Protein AF-F2TYH3-F1 (afdb_monomer_lite)

Organism: Salpingoeca rosetta (strain ATCC 50818 / BSB-021) (NCBI:txid946362)

Foldseek 3Di:
DDDDDDDDDFDFDADDPVLQVVLVVCLVVLVFDVNDHFFPDDPDNRGTTGHHVGVVVSVVVVVVVVVVVPPCPPVPPDDDDDDD

Secondary structure (DSSP, 8-state):
----------EEE---HHHHHHHHHHHHTT-SGGG---EEEE-GGG-EEE-GGGHHHHHHHHHHHHHHH---TTTTS-------

Radius of gyration: 20.0 Å; chains: 1; bounding box: 48×22×76 Å

Sequence (84 aa):
MAEEVHVERGIVLRCDMSIKTFVQALEARKIINNGNPFIIEDLGSFGLFVNRDCVEEIEGRVASMLDSNHFDDDATKKGKKKYG

pLDDT: mean 80.17, std 15.85, range [42.94, 94.38]

InterPro domains:
  IPR009400 TFIIH subunit TTDA/Tfb5 [PF06331] (5-73)
  IPR009400 TFIIH subunit TTDA/Tfb5 [SM01395] (5-73)
  IPR035935 TFB5-like superfamily [G3DSA:3.30.70.1220] (5-74)
  IPR035935 TFB5-like superfamily [SSF142897] (9-72)

Structure (mmCIF, N/CA/C/O backbone):
data_AF-F2TYH3-F1
#
_entry.id   AF-F2TYH3-F1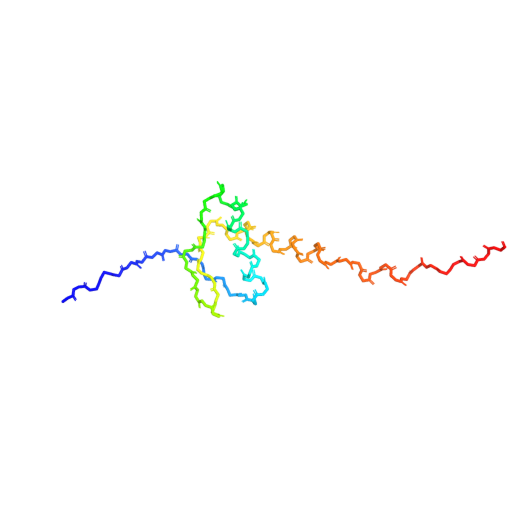
#
loop_
_atom_site.group_PDB
_atom_site.id
_atom_site.type_symbol
_atom_site.label_atom_id
_atom_site.label_alt_id
_atom_site.label_comp_id
_atom_site.label_asym_id
_atom_site.label_entity_id
_atom_site.label_seq_id
_atom_site.pdbx_PDB_ins_code
_atom_site.Cartn_x
_atom_site.Cartn_y
_atom_site.Cartn_z
_atom_site.occupancy
_atom_site.B_iso_or_equiv
_atom_site.auth_seq_id
_atom_site.auth_comp_id
_atom_site.auth_asym_id
_atom_site.auth_atom_id
_atom_site.pdbx_PDB_model_num
ATOM 1 N N . MET A 1 1 ? -14.401 0.185 33.212 1.00 50.38 1 MET A N 1
ATOM 2 C CA . MET A 1 1 ? -13.716 1.069 32.249 1.00 50.38 1 MET A CA 1
ATOM 3 C C . MET A 1 1 ? -14.057 0.504 30.887 1.00 50.38 1 MET A C 1
ATOM 5 O O . MET A 1 1 ? -13.780 -0.668 30.680 1.00 50.38 1 MET A O 1
ATOM 9 N N . ALA A 1 2 ? -14.817 1.229 30.069 1.00 61.31 2 ALA A N 1
ATOM 10 C CA . ALA A 1 2 ? -15.183 0.750 28.740 1.00 61.31 2 ALA A CA 1
ATOM 11 C C . ALA A 1 2 ? -14.042 1.127 27.792 1.00 61.31 2 ALA A C 1
ATOM 13 O O . ALA A 1 2 ? -13.747 2.310 27.650 1.00 61.31 2 ALA A O 1
ATOM 14 N N . GLU A 1 3 ? -13.363 0.132 27.229 1.00 68.06 3 GLU A N 1
ATOM 15 C CA . GLU A 1 3 ? -12.462 0.342 26.098 1.00 68.06 3 GLU A CA 1
ATOM 16 C C . GLU A 1 3 ? -13.330 0.610 24.866 1.00 68.06 3 GLU A C 1
ATOM 18 O O . GLU A 1 3 ? -14.180 -0.207 24.504 1.00 68.06 3 GLU A O 1
ATOM 23 N N . GLU A 1 4 ? -13.164 1.781 24.256 1.00 71.62 4 GLU A N 1
ATOM 24 C CA . GLU A 1 4 ? -13.804 2.101 22.985 1.00 71.62 4 GLU A CA 1
ATOM 25 C C . GLU A 1 4 ? -13.078 1.339 21.875 1.00 71.62 4 GLU A C 1
ATOM 27 O O . GLU A 1 4 ? -11.935 1.632 21.528 1.00 71.62 4 GLU A O 1
ATOM 32 N N . VAL A 1 5 ? -13.740 0.316 21.335 1.00 80.19 5 VAL A N 1
ATOM 33 C CA . VAL A 1 5 ? -13.229 -0.464 20.207 1.00 80.19 5 VAL A CA 1
ATOM 34 C C . VAL A 1 5 ? -13.688 0.205 18.916 1.00 80.19 5 VAL A C 1
ATOM 36 O O . VAL A 1 5 ? -14.857 0.116 18.537 1.00 80.19 5 VAL A O 1
ATOM 39 N N . HIS A 1 6 ? -12.761 0.866 18.229 1.00 76.62 6 HIS A N 1
ATOM 40 C CA . HIS A 1 6 ? -12.995 1.416 16.898 1.00 76.62 6 HIS A CA 1
ATOM 41 C C . HIS A 1 6 ? -12.796 0.314 15.856 1.00 76.62 6 HIS A C 1
ATOM 43 O O . HIS A 1 6 ? -11.690 -0.182 15.659 1.00 76.62 6 HIS A O 1
ATOM 49 N N . VAL A 1 7 ? -13.887 -0.098 15.209 1.00 81.50 7 VAL A N 1
ATOM 50 C CA . VAL A 1 7 ? -13.856 -1.109 14.147 1.00 81.50 7 VAL A CA 1
ATOM 51 C C . VAL A 1 7 ? -13.988 -0.413 12.803 1.00 81.50 7 VAL A C 1
ATOM 53 O O . VAL A 1 7 ? -15.053 0.111 12.477 1.00 81.50 7 VAL A O 1
ATOM 56 N N . GLU A 1 8 ? -12.928 -0.468 12.005 1.00 85.94 8 GLU A N 1
ATOM 57 C CA . GLU A 1 8 ? -12.933 0.002 10.623 1.00 85.94 8 GLU A CA 1
ATOM 58 C C . GLU A 1 8 ? -12.771 -1.174 9.650 1.00 85.94 8 GLU A C 1
ATOM 60 O O . GLU A 1 8 ? -12.127 -2.182 9.956 1.00 85.94 8 GLU A O 1
ATOM 65 N N . ARG A 1 9 ? -13.409 -1.088 8.477 1.00 87.81 9 ARG A N 1
ATOM 66 C CA . ARG A 1 9 ? -13.319 -2.115 7.431 1.00 87.81 9 ARG A CA 1
ATOM 67 C C . ARG A 1 9 ? -12.322 -1.669 6.374 1.00 87.81 9 ARG A C 1
ATOM 69 O O . ARG A 1 9 ? -12.517 -0.637 5.750 1.00 87.81 9 ARG A O 1
ATOM 76 N N . GLY A 1 10 ? -11.330 -2.508 6.107 1.00 91.56 10 GLY A N 1
ATOM 77 C CA . GLY A 1 10 ? -10.304 -2.241 5.107 1.00 91.56 10 GLY A CA 1
ATOM 78 C C . GLY A 1 10 ? -9.634 -3.521 4.629 1.00 91.56 10 GLY A C 1
ATOM 79 O O . GLY A 1 10 ? -10.105 -4.631 4.896 1.00 91.56 10 GLY A O 1
ATOM 80 N N . ILE A 1 11 ? -8.529 -3.359 3.913 1.00 93.31 11 ILE A N 1
ATOM 81 C CA . ILE A 1 11 ? -7.699 -4.447 3.401 1.00 93.31 11 ILE A CA 1
ATOM 82 C C . ILE A 1 11 ? -6.306 -4.336 4.014 1.00 93.31 11 ILE A C 1
ATOM 84 O O . ILE A 1 11 ? -5.736 -3.253 4.103 1.00 93.31 11 ILE A O 1
ATOM 88 N N . VAL A 1 12 ? -5.746 -5.473 4.429 1.00 93.31 12 VAL A N 1
ATOM 89 C CA . VAL A 1 12 ? -4.352 -5.554 4.875 1.00 93.31 12 VAL A CA 1
ATOM 90 C C . VAL A 1 12 ? -3.473 -5.910 3.680 1.00 93.31 12 VAL A C 1
ATOM 92 O O . VAL A 1 12 ? -3.530 -7.028 3.168 1.00 93.31 12 VAL A O 1
ATOM 95 N N . LEU A 1 13 ? -2.637 -4.966 3.258 1.00 92.31 13 LEU A N 1
ATOM 96 C CA . LEU A 1 13 ? -1.611 -5.151 2.239 1.00 92.31 13 LEU A CA 1
ATOM 97 C C . LEU A 1 13 ? -0.345 -5.721 2.873 1.00 92.31 13 LEU A C 1
ATOM 99 O O . LEU A 1 13 ? 0.381 -5.019 3.579 1.00 92.31 13 LEU A O 1
ATOM 103 N N . ARG A 1 14 ? -0.056 -6.991 2.580 1.00 93.00 14 ARG A N 1
ATOM 104 C CA . ARG A 1 14 ? 1.215 -7.634 2.929 1.00 93.00 14 ARG A CA 1
ATOM 105 C C . ARG A 1 14 ? 2.161 -7.564 1.743 1.00 93.00 14 ARG A C 1
ATOM 107 O O . ARG A 1 14 ? 1.885 -8.148 0.701 1.00 93.00 14 ARG A O 1
ATOM 114 N N . CYS A 1 15 ? 3.266 -6.857 1.917 1.00 89.44 15 CYS A N 1
ATOM 115 C CA . CYS A 1 15 ? 4.272 -6.664 0.885 1.00 89.44 15 CYS A CA 1
ATOM 116 C C . CYS A 1 15 ? 5.656 -6.479 1.512 1.00 89.44 15 CYS A C 1
ATOM 118 O O . CYS A 1 15 ? 5.791 -6.220 2.709 1.00 89.44 15 CYS A O 1
ATOM 120 N N . ASP A 1 16 ? 6.686 -6.638 0.695 1.00 90.06 16 ASP A N 1
ATOM 121 C CA . ASP A 1 16 ? 8.065 -6.317 1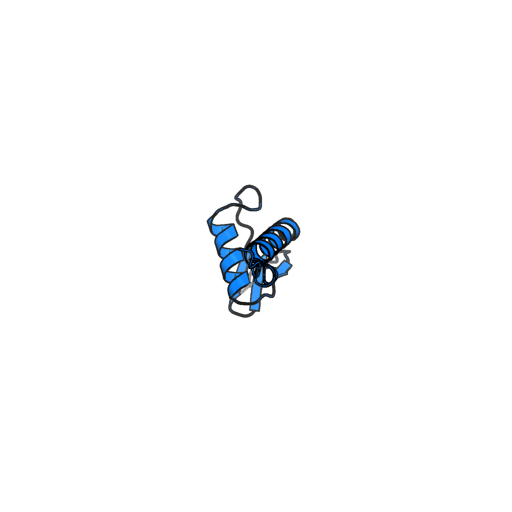.041 1.00 90.06 16 ASP A CA 1
ATOM 122 C C . ASP A 1 16 ? 8.274 -4.808 1.266 1.00 90.06 16 ASP A C 1
ATOM 124 O O . ASP A 1 16 ? 7.488 -3.953 0.847 1.00 90.06 16 ASP A O 1
ATOM 128 N N . MET A 1 17 ? 9.365 -4.470 1.961 1.00 89.62 17 MET A N 1
ATOM 129 C CA . MET A 1 17 ? 9.632 -3.106 2.437 1.00 89.62 17 MET A CA 1
ATOM 130 C C . MET A 1 17 ? 9.722 -2.081 1.296 1.00 89.62 17 MET A C 1
ATOM 132 O O . MET A 1 17 ? 9.347 -0.921 1.473 1.00 89.62 17 MET A O 1
ATOM 136 N N . SER A 1 18 ? 10.182 -2.504 0.117 1.00 89.75 18 SER A N 1
ATOM 137 C CA . SER A 1 18 ? 10.282 -1.658 -1.075 1.00 89.75 18 SER A CA 1
ATOM 138 C C . SER A 1 18 ? 8.904 -1.221 -1.562 1.00 89.75 18 SER A C 1
ATOM 140 O O . SER A 1 18 ? 8.654 -0.024 -1.713 1.00 89.75 18 SER A O 1
ATOM 142 N N . ILE A 1 19 ? 7.986 -2.178 -1.738 1.00 90.50 19 ILE A N 1
ATOM 143 C CA . ILE A 1 19 ? 6.602 -1.898 -2.133 1.00 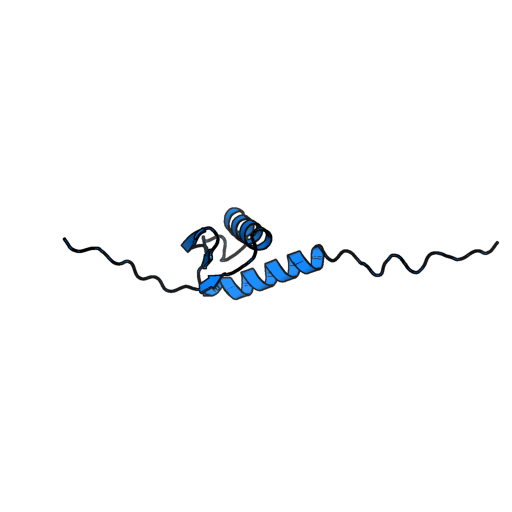90.50 19 ILE A CA 1
ATOM 144 C C . ILE A 1 19 ? 5.907 -1.082 -1.046 1.00 90.50 19 ILE A C 1
ATOM 146 O O . ILE A 1 19 ? 5.254 -0.092 -1.361 1.00 90.50 19 ILE A O 1
ATOM 150 N N . LYS A 1 20 ? 6.107 -1.417 0.233 1.00 91.94 20 LYS A N 1
ATOM 151 C CA . LYS A 1 20 ? 5.543 -0.644 1.346 1.00 91.94 20 LYS A CA 1
ATOM 152 C C . LYS A 1 20 ? 5.944 0.833 1.276 1.00 91.94 20 LYS A C 1
ATOM 154 O O . LYS A 1 20 ? 5.085 1.711 1.327 1.00 91.94 20 LYS A O 1
ATOM 159 N N . THR A 1 21 ? 7.240 1.099 1.113 1.00 91.25 21 THR A N 1
ATOM 160 C CA . THR A 1 21 ? 7.782 2.465 1.013 1.00 91.25 21 THR A CA 1
ATOM 161 C C . THR A 1 21 ? 7.224 3.190 -0.213 1.00 91.25 21 THR A C 1
ATOM 163 O O . THR A 1 21 ? 6.915 4.380 -0.158 1.00 91.25 21 THR A O 1
ATOM 166 N N . PHE A 1 22 ? 7.044 2.472 -1.322 1.00 91.25 22 PHE A N 1
ATOM 167 C CA . PHE A 1 22 ? 6.426 3.020 -2.522 1.00 91.25 22 PHE A CA 1
ATOM 168 C C . PHE A 1 22 ? 4.949 3.382 -2.314 1.00 91.25 22 PHE A C 1
ATOM 170 O O . PHE A 1 22 ? 4.538 4.482 -2.676 1.00 91.25 22 PHE A O 1
ATOM 177 N N . VAL A 1 23 ? 4.158 2.512 -1.680 1.00 91.81 23 VAL A N 1
ATOM 178 C CA . VAL A 1 23 ? 2.745 2.779 -1.364 1.00 91.81 23 VAL A CA 1
ATOM 179 C C . VAL A 1 23 ? 2.608 3.982 -0.423 1.00 91.81 23 VAL A C 1
ATOM 181 O O . VAL A 1 23 ? 1.775 4.853 -0.665 1.00 91.81 23 VAL A O 1
ATOM 184 N N . GLN A 1 24 ? 3.486 4.109 0.574 1.00 92.25 24 GLN A N 1
ATOM 185 C CA . GLN A 1 24 ? 3.555 5.301 1.431 1.00 92.25 24 GLN A CA 1
ATOM 186 C C . GLN A 1 24 ? 3.893 6.573 0.636 1.00 92.25 24 GLN A C 1
ATOM 188 O O . GLN A 1 24 ? 3.320 7.637 0.875 1.00 92.25 24 GLN A O 1
ATOM 193 N N . ALA A 1 25 ? 4.783 6.480 -0.355 1.00 91.31 25 ALA A N 1
ATOM 194 C CA . ALA A 1 25 ? 5.099 7.607 -1.228 1.00 91.31 25 ALA A CA 1
ATOM 195 C C . ALA A 1 25 ? 3.921 8.003 -2.139 1.00 91.31 25 ALA A C 1
ATOM 197 O O . ALA A 1 25 ? 3.749 9.190 -2.428 1.00 91.31 25 ALA A O 1
ATOM 198 N N . LEU A 1 26 ? 3.105 7.041 -2.585 1.00 90.50 26 LEU A N 1
ATOM 199 C CA . LEU A 1 26 ? 1.890 7.307 -3.365 1.00 90.50 26 LEU A CA 1
ATOM 200 C C . LEU A 1 26 ? 0.858 8.092 -2.551 1.00 90.50 26 LEU A C 1
ATOM 202 O O . LEU A 1 26 ? 0.276 9.049 -3.071 1.00 90.50 26 LEU A O 1
ATOM 206 N N . GLU A 1 27 ? 0.678 7.732 -1.278 1.00 90.44 27 GLU A N 1
ATOM 207 C CA . GLU A 1 27 ? -0.180 8.478 -0.357 1.00 90.44 27 GLU A CA 1
ATOM 208 C C . GLU A 1 27 ? 0.356 9.889 -0.099 1.00 90.44 27 GLU A C 1
ATOM 210 O O . GLU A 1 27 ? -0.377 10.865 -0.261 1.00 90.44 27 GLU A O 1
ATOM 215 N N . ALA A 1 28 ? 1.647 10.022 0.224 1.00 90.12 28 ALA A N 1
ATOM 216 C CA . ALA A 1 28 ? 2.267 11.319 0.496 1.00 90.12 28 ALA A CA 1
ATOM 217 C C . ALA A 1 28 ? 2.130 12.296 -0.685 1.00 90.12 28 ALA A C 1
ATOM 219 O O . ALA A 1 28 ? 2.009 13.508 -0.498 1.00 90.12 28 ALA A O 1
ATOM 220 N N . ARG A 1 29 ? 2.124 11.769 -1.914 1.00 88.62 29 ARG A N 1
ATOM 221 C CA . ARG A 1 29 ? 1.939 12.544 -3.147 1.00 88.62 29 ARG A CA 1
ATOM 222 C C . ARG A 1 29 ? 0.477 12.760 -3.529 1.00 88.62 29 ARG A C 1
ATOM 224 O O . ARG A 1 29 ? 0.236 13.469 -4.503 1.00 88.62 29 ARG A O 1
ATOM 231 N N . LYS A 1 30 ? -0.481 12.176 -2.799 1.00 87.19 30 LYS A N 1
ATOM 232 C CA . LYS A 1 30 ? -1.924 12.312 -3.054 1.00 87.19 30 LYS A CA 1
ATOM 233 C C . LYS A 1 30 ? -2.310 11.935 -4.490 1.00 87.19 30 LYS A C 1
ATOM 235 O O . LYS A 1 30 ? -3.162 12.569 -5.104 1.00 87.19 30 LYS A O 1
ATOM 240 N N . ILE A 1 31 ? -1.637 10.920 -5.036 1.00 80.56 31 ILE A N 1
ATOM 241 C CA . ILE A 1 31 ? -1.837 10.466 -6.423 1.00 80.56 31 ILE A CA 1
ATOM 242 C C . ILE A 1 31 ? -3.104 9.617 -6.544 1.00 80.56 31 ILE A C 1
ATOM 244 O O . ILE A 1 31 ? -3.723 9.593 -7.604 1.00 80.56 31 ILE A O 1
ATOM 248 N N . ILE A 1 32 ? -3.449 8.915 -5.465 1.00 83.19 32 ILE A N 1
ATOM 249 C CA . ILE A 1 32 ? -4.526 7.929 -5.402 1.00 83.19 32 ILE A CA 1
ATOM 250 C C . ILE A 1 32 ? -5.734 8.521 -4.668 1.00 83.19 32 ILE A C 1
ATOM 252 O O . ILE A 1 32 ? -5.584 9.467 -3.889 1.00 83.19 32 ILE A O 1
ATOM 256 N N . ASN A 1 33 ? -6.925 7.968 -4.907 1.00 81.75 33 ASN A N 1
ATOM 257 C CA . ASN A 1 33 ? -8.142 8.262 -4.135 1.00 81.75 33 ASN A CA 1
ATOM 258 C C . ASN A 1 33 ? -8.562 9.748 -4.158 1.00 81.75 33 ASN A C 1
ATOM 260 O O . ASN A 1 33 ? -8.904 10.331 -3.127 1.00 81.75 33 ASN A O 1
ATOM 264 N N . ASN A 1 34 ? -8.472 10.409 -5.318 1.00 81.06 34 ASN A N 1
ATOM 265 C CA . ASN A 1 3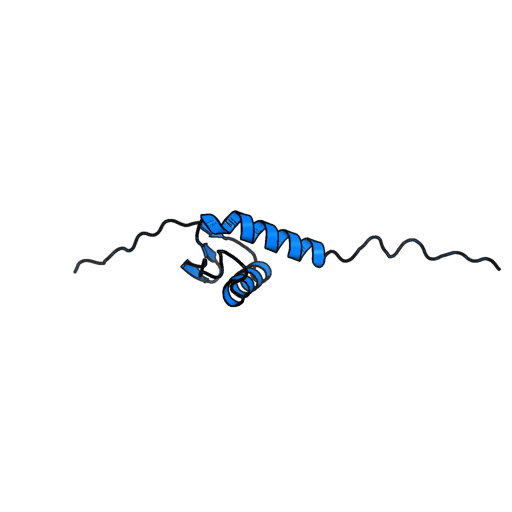4 ? -8.699 11.858 -5.468 1.00 81.06 34 ASN A CA 1
ATOM 266 C C . ASN A 1 34 ? -7.866 12.727 -4.499 1.00 81.06 34 ASN A C 1
ATOM 268 O O . ASN A 1 34 ? -8.251 13.848 -4.161 1.00 81.06 34 ASN A O 1
ATOM 272 N N . GLY A 1 35 ? -6.722 12.212 -4.043 1.00 81.44 35 GLY A N 1
ATOM 273 C CA . GLY A 1 35 ? -5.835 12.880 -3.098 1.00 81.44 35 GLY A CA 1
ATOM 274 C C . GLY A 1 35 ? -6.256 12.792 -1.631 1.00 81.44 35 GLY A C 1
ATOM 275 O O . GLY A 1 35 ? -5.681 13.492 -0.789 1.00 81.44 35 GLY A O 1
ATOM 276 N N . ASN A 1 36 ? -7.227 11.935 -1.318 1.00 86.56 36 ASN A N 1
ATOM 277 C CA . ASN A 1 36 ? -7.574 11.581 0.050 1.00 86.56 36 ASN A CA 1
ATOM 278 C C . ASN A 1 36 ? -6.604 10.521 0.597 1.00 86.56 36 ASN A C 1
ATOM 280 O O . ASN A 1 36 ? -6.155 9.654 -0.159 1.00 86.56 36 ASN A O 1
ATOM 284 N N . PRO A 1 37 ? -6.296 10.556 1.906 1.00 87.50 37 PRO A N 1
ATOM 285 C CA . PRO A 1 37 ? -5.519 9.497 2.539 1.00 87.50 37 PRO A CA 1
ATOM 286 C C . PRO A 1 37 ? -6.248 8.158 2.392 1.00 87.50 37 PRO A C 1
ATOM 288 O O . PRO A 1 37 ? -7.480 8.088 2.451 1.00 87.50 37 PRO A O 1
ATOM 291 N N . PHE A 1 38 ? -5.485 7.099 2.154 1.00 91.94 38 PHE A N 1
ATOM 292 C CA . PHE A 1 38 ? -6.021 5.753 1.951 1.00 91.94 38 PHE A CA 1
ATOM 293 C C . PHE A 1 38 ? -5.355 4.713 2.849 1.00 91.94 38 PHE A C 1
ATOM 295 O O . PHE A 1 38 ? -5.884 3.611 2.968 1.00 91.94 38 PHE A O 1
ATOM 302 N N . ILE A 1 39 ? -4.229 5.040 3.479 1.00 93.06 39 ILE A N 1
ATOM 303 C CA . ILE A 1 39 ? -3.606 4.261 4.539 1.00 93.06 39 ILE A CA 1
ATOM 304 C C . ILE A 1 39 ? -4.309 4.637 5.840 1.00 93.06 39 ILE A C 1
ATOM 306 O O . ILE A 1 39 ? -4.274 5.778 6.293 1.00 93.06 39 ILE A O 1
ATOM 310 N N . ILE A 1 40 ? -4.978 3.648 6.418 1.00 92.62 40 ILE A N 1
ATOM 311 C CA . ILE A 1 40 ? -5.676 3.760 7.695 1.00 92.62 40 ILE A CA 1
ATOM 312 C C . ILE A 1 40 ? -4.658 3.598 8.826 1.00 92.62 40 ILE A C 1
ATOM 314 O O . ILE A 1 40 ? -4.621 4.398 9.756 1.00 92.62 40 ILE A O 1
ATOM 318 N N . GLU A 1 41 ? -3.802 2.576 8.727 1.00 91.88 41 GLU A N 1
ATOM 319 C CA . GLU A 1 41 ? -2.800 2.274 9.749 1.00 91.88 41 GLU A CA 1
ATOM 320 C C . GLU A 1 41 ? -1.546 1.615 9.153 1.00 91.88 41 GLU A C 1
ATOM 322 O O . GLU A 1 41 ? -1.619 0.795 8.232 1.00 91.88 41 GLU A O 1
ATOM 327 N N . ASP A 1 42 ? -0.377 1.949 9.704 1.00 91.31 42 ASP A N 1
ATOM 328 C CA . ASP A 1 42 ? 0.875 1.241 9.436 1.00 91.31 42 ASP A CA 1
ATOM 329 C C . ASP A 1 42 ? 1.057 0.113 10.466 1.00 91.31 42 ASP A C 1
ATOM 331 O O . ASP A 1 42 ? 1.284 0.364 11.648 1.00 91.31 42 ASP A O 1
ATOM 335 N N . LEU A 1 43 ? 1.016 -1.140 10.001 1.00 91.31 43 LEU A N 1
ATOM 336 C CA . LEU A 1 43 ? 1.167 -2.335 10.839 1.00 91.31 43 LEU A CA 1
ATOM 337 C C . LEU A 1 43 ? 2.644 -2.737 11.040 1.00 91.31 43 LEU A C 1
ATOM 339 O O . LEU A 1 43 ? 2.967 -3.885 11.359 1.00 91.31 43 LEU A O 1
ATOM 343 N N . GLY A 1 44 ? 3.580 -1.821 10.801 1.00 87.75 44 GLY A N 1
ATOM 344 C CA . GLY A 1 44 ? 5.015 -2.049 10.892 1.00 87.75 44 GLY A CA 1
ATOM 345 C C . GLY A 1 44 ? 5.508 -3.030 9.830 1.00 87.75 44 GLY A C 1
ATOM 346 O O . GLY A 1 44 ? 5.270 -2.862 8.633 1.00 87.75 44 GLY A O 1
ATOM 347 N N . SER A 1 45 ? 6.231 -4.066 10.247 1.00 82.69 45 SER A N 1
ATOM 348 C CA . SER A 1 45 ? 6.740 -5.102 9.338 1.00 82.69 45 SER A CA 1
ATOM 349 C C . SER A 1 45 ? 5.646 -6.014 8.774 1.00 82.69 45 SER A C 1
ATOM 351 O O . SER A 1 45 ? 5.905 -6.749 7.825 1.00 82.69 45 SER A O 1
ATOM 353 N N . PHE A 1 46 ? 4.432 -5.978 9.333 1.00 79.62 46 PHE A N 1
ATOM 354 C CA . PHE A 1 46 ? 3.332 -6.835 8.894 1.00 79.62 46 PHE A CA 1
ATOM 355 C C . PHE A 1 46 ? 2.615 -6.320 7.646 1.00 79.62 46 PHE A C 1
ATOM 357 O O . PHE A 1 46 ? 1.925 -7.109 6.998 1.00 79.62 46 PHE A O 1
ATOM 364 N N . GLY A 1 47 ? 2.777 -5.041 7.298 1.00 89.56 47 GLY A N 1
ATOM 365 C CA . GLY A 1 47 ? 2.159 -4.442 6.120 1.00 89.56 47 GLY A CA 1
ATOM 366 C C . GLY A 1 47 ? 1.464 -3.114 6.403 1.00 89.56 47 GLY A C 1
ATOM 367 O O . GLY A 1 47 ? 1.789 -2.418 7.362 1.00 89.56 47 GLY A O 1
ATOM 368 N N . LEU A 1 48 ? 0.508 -2.766 5.544 1.00 93.62 48 LEU A N 1
ATOM 369 C CA . LEU A 1 48 ? -0.305 -1.552 5.642 1.00 93.62 48 LEU A CA 1
ATOM 370 C C . LEU A 1 48 ? -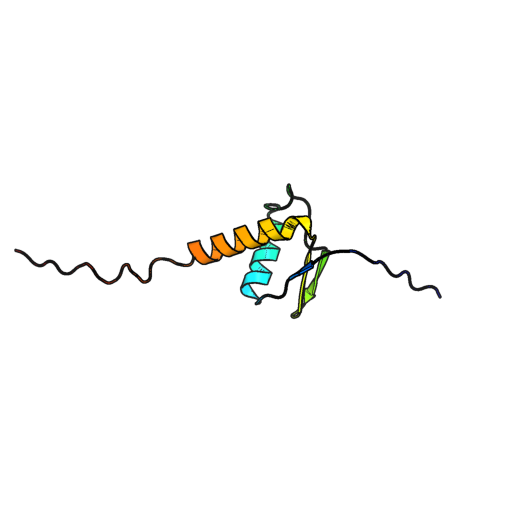1.783 -1.931 5.702 1.00 93.62 48 LEU A C 1
ATOM 372 O O . LEU A 1 48 ? -2.223 -2.810 4.962 1.00 93.62 48 LEU A O 1
ATOM 376 N N . PHE A 1 49 ? -2.553 -1.262 6.551 1.00 94.38 49 PHE A N 1
ATOM 377 C CA . PHE A 1 49 ? -4.008 -1.334 6.535 1.00 94.38 49 PHE A CA 1
ATOM 378 C C . PHE A 1 49 ? -4.550 -0.177 5.697 1.00 94.38 49 PHE A C 1
ATOM 380 O O . PHE A 1 49 ? -4.256 0.983 5.981 1.00 94.38 49 PHE A O 1
ATOM 387 N N . VAL A 1 50 ? -5.289 -0.489 4.633 1.00 93.75 50 VAL A N 1
ATOM 388 C CA . VAL A 1 50 ? -5.724 0.488 3.626 1.00 93.75 50 VAL A CA 1
ATOM 389 C C . VAL A 1 50 ? -7.217 0.410 3.331 1.00 93.75 50 VAL A C 1
ATOM 391 O O . VAL A 1 50 ? -7.862 -0.627 3.521 1.00 93.75 50 VAL A O 1
ATOM 394 N N . ASN A 1 51 ? -7.754 1.500 2.790 1.00 92.50 51 ASN A N 1
ATOM 395 C CA . ASN A 1 51 ? -9.109 1.558 2.264 1.00 92.50 51 ASN A CA 1
ATOM 396 C C . ASN A 1 51 ? -9.296 0.607 1.080 1.00 92.50 51 ASN A C 1
ATOM 398 O O . ASN A 1 51 ? -8.490 0.559 0.147 1.00 92.50 51 ASN A O 1
ATOM 402 N N . ARG A 1 52 ? -10.410 -0.131 1.106 1.00 90.75 52 ARG A N 1
ATOM 403 C CA . ARG A 1 52 ? -10.736 -1.146 0.097 1.00 90.75 52 ARG A CA 1
ATOM 404 C C . ARG A 1 52 ? -10.869 -0.561 -1.306 1.00 90.75 52 ARG A C 1
ATOM 406 O O . ARG A 1 52 ? -10.431 -1.193 -2.261 1.00 90.75 52 ARG A O 1
ATOM 413 N N . ASP A 1 53 ? -11.443 0.630 -1.418 1.00 90.00 53 ASP A N 1
ATOM 414 C CA . ASP A 1 53 ? -11.742 1.266 -2.705 1.00 90.00 53 ASP A CA 1
ATOM 415 C C . ASP A 1 53 ? -10.479 1.693 -3.469 1.00 90.00 53 ASP A C 1
ATOM 417 O O . ASP A 1 53 ? -10.522 1.934 -4.669 1.00 90.00 53 ASP A O 1
ATOM 421 N N . CYS A 1 54 ? -9.336 1.766 -2.784 1.00 89.50 54 CYS A N 1
ATOM 422 C CA . CYS A 1 54 ? -8.071 2.221 -3.358 1.00 89.50 54 CYS A CA 1
ATOM 423 C C . CYS A 1 54 ? -7.185 1.070 -3.850 1.00 89.50 54 CYS A C 1
ATOM 425 O O . CYS A 1 54 ? -6.172 1.321 -4.497 1.00 89.50 54 CYS A O 1
ATOM 427 N N . VAL A 1 55 ? -7.527 -0.184 -3.536 1.00 91.38 55 VAL A N 1
ATOM 428 C CA . VAL A 1 55 ? -6.637 -1.333 -3.773 1.00 91.38 55 VAL A CA 1
ATOM 429 C C . VAL A 1 55 ? -6.352 -1.544 -5.254 1.00 91.38 55 VAL A C 1
ATOM 431 O O . VAL A 1 55 ? -5.192 -1.705 -5.618 1.00 91.38 55 VAL A O 1
ATOM 434 N N . GLU A 1 56 ? -7.368 -1.458 -6.108 1.00 91.19 56 GLU A N 1
ATOM 435 C CA . GLU A 1 56 ? -7.212 -1.660 -7.554 1.00 91.19 56 GLU A CA 1
ATOM 436 C C . GLU A 1 56 ? -6.270 -0.608 -8.175 1.00 91.19 56 GLU A C 1
ATOM 438 O O . GLU A 1 56 ? -5.416 -0.911 -9.011 1.00 91.19 56 GLU A O 1
ATOM 443 N N . GLU A 1 57 ? -6.347 0.636 -7.692 1.00 91.25 57 GLU A N 1
ATOM 444 C CA . GLU A 1 57 ? -5.471 1.724 -8.130 1.00 91.25 57 GLU A CA 1
ATOM 445 C C . GLU A 1 57 ? -4.036 1.561 -7.599 1.00 91.25 57 GLU A C 1
ATOM 447 O O . GLU A 1 57 ? -3.070 1.808 -8.329 1.00 91.25 57 GLU A O 1
ATOM 452 N N . ILE A 1 58 ? -3.874 1.089 -6.357 1.00 90.81 58 ILE A N 1
ATOM 453 C CA . ILE A 1 58 ? -2.563 0.758 -5.779 1.00 90.81 58 ILE A CA 1
ATOM 454 C C . ILE A 1 58 ? -1.897 -0.362 -6.586 1.00 90.81 58 ILE A C 1
ATOM 456 O O . ILE A 1 58 ? -0.738 -0.218 -6.975 1.00 90.81 58 ILE A O 1
ATOM 460 N N . GLU A 1 59 ? -2.618 -1.447 -6.878 1.00 91.12 59 GLU A N 1
ATOM 461 C CA . GLU A 1 59 ? -2.107 -2.575 -7.663 1.00 91.12 59 GLU A CA 1
ATOM 462 C C . GLU A 1 59 ? -1.651 -2.127 -9.056 1.00 91.12 59 GLU A C 1
ATOM 464 O O . GLU A 1 59 ? -0.529 -2.437 -9.464 1.00 91.12 59 GLU A O 1
ATOM 469 N N . GLY A 1 60 ? -2.450 -1.311 -9.752 1.00 90.69 60 GLY A N 1
ATOM 470 C CA . GLY A 1 60 ? -2.083 -0.754 -11.057 1.00 90.69 60 GLY A CA 1
ATOM 471 C C . GLY A 1 60 ? -0.814 0.109 -11.020 1.00 90.69 60 GLY A C 1
ATOM 472 O O . GLY A 1 60 ? 0.035 0.033 -11.917 1.00 90.69 60 GLY A O 1
ATOM 473 N N . ARG A 1 61 ? -0.629 0.909 -9.961 1.00 89.19 61 ARG A N 1
ATOM 474 C CA . ARG A 1 61 ? 0.582 1.728 -9.772 1.00 89.19 61 ARG A CA 1
ATOM 475 C C . ARG A 1 61 ? 1.807 0.893 -9.425 1.00 89.19 61 ARG A C 1
ATOM 477 O O . ARG A 1 61 ? 2.885 1.185 -9.941 1.00 89.19 61 ARG A O 1
ATOM 484 N N . VAL A 1 62 ? 1.655 -0.132 -8.590 1.00 89.50 62 VAL A N 1
ATOM 485 C CA . VAL A 1 62 ? 2.741 -1.066 -8.265 1.00 89.50 62 VAL A CA 1
ATOM 486 C C . VAL A 1 62 ? 3.157 -1.838 -9.516 1.00 89.50 62 VAL A C 1
ATOM 488 O O . VAL A 1 62 ? 4.347 -1.898 -9.812 1.00 89.50 62 VAL A O 1
ATOM 491 N N . ALA A 1 63 ? 2.204 -2.335 -10.308 1.00 89.25 63 ALA A N 1
ATOM 492 C CA . ALA A 1 63 ? 2.490 -2.999 -11.578 1.00 89.25 63 ALA A CA 1
ATOM 493 C C . ALA A 1 63 ? 3.244 -2.073 -12.547 1.00 89.25 63 ALA A C 1
ATOM 495 O O . ALA A 1 63 ? 4.284 -2.454 -13.075 1.00 89.25 63 ALA A O 1
ATOM 496 N N . SER A 1 64 ? 2.791 -0.823 -12.697 1.00 87.44 64 SER A N 1
ATOM 497 C CA . SER A 1 64 ? 3.470 0.177 -13.538 1.00 87.44 64 SER A CA 1
ATOM 498 C C . SER A 1 64 ? 4.896 0.477 -13.060 1.00 87.44 64 SER A C 1
ATOM 500 O O . SER A 1 64 ? 5.793 0.681 -13.875 1.00 87.44 64 SER A O 1
ATOM 502 N N . MET A 1 65 ? 5.123 0.515 -11.741 1.00 85.38 65 MET A N 1
ATOM 503 C CA . MET A 1 65 ? 6.453 0.706 -11.154 1.00 85.38 65 MET A CA 1
ATOM 504 C C . MET A 1 65 ? 7.371 -0.481 -11.452 1.00 85.38 65 MET A C 1
ATOM 506 O O . MET A 1 65 ? 8.542 -0.279 -11.770 1.00 85.38 65 MET A O 1
ATOM 510 N N . LEU A 1 66 ? 6.864 -1.706 -11.323 1.00 84.19 66 LEU A N 1
ATOM 511 C CA . LEU A 1 66 ? 7.634 -2.918 -11.595 1.00 84.19 66 LEU A CA 1
ATOM 512 C C . LEU A 1 66 ? 7.993 -3.019 -13.080 1.00 84.19 66 LEU A C 1
ATOM 514 O O . LEU A 1 66 ? 9.144 -3.300 -13.398 1.00 84.19 66 LEU A O 1
ATOM 518 N N . ASP A 1 67 ? 7.052 -2.692 -13.964 1.00 83.62 67 ASP A N 1
ATOM 519 C CA . ASP A 1 67 ? 7.257 -2.688 -15.415 1.00 83.62 67 ASP A CA 1
ATOM 520 C C . ASP A 1 67 ? 8.234 -1.583 -15.854 1.00 83.62 67 ASP A C 1
ATOM 522 O O . ASP A 1 67 ? 9.177 -1.825 -16.598 1.00 83.62 67 ASP A O 1
ATOM 526 N N . SER A 1 68 ? 8.119 -0.379 -15.282 1.00 70.06 68 SER A N 1
ATOM 527 C CA . SER A 1 68 ? 9.055 0.726 -15.560 1.00 70.06 68 SER A CA 1
ATOM 528 C C . SER A 1 68 ? 10.475 0.468 -15.039 1.00 70.06 68 SER A C 1
ATOM 530 O O . SER A 1 68 ? 11.429 1.063 -15.537 1.00 70.06 68 SER A O 1
ATOM 532 N N . ASN A 1 69 ? 10.632 -0.387 -14.024 1.00 60.59 69 ASN A N 1
ATOM 533 C CA . ASN A 1 69 ? 11.941 -0.858 -13.563 1.00 60.59 69 ASN A CA 1
ATOM 534 C C . ASN A 1 69 ? 12.447 -2.063 -14.366 1.00 60.59 69 ASN A C 1
ATOM 536 O O . ASN A 1 69 ? 13.625 -2.409 -14.263 1.00 60.59 69 ASN A O 1
ATOM 540 N N . HIS A 1 70 ? 11.599 -2.678 -15.191 1.00 54.66 70 HIS A N 1
ATOM 541 C CA . HIS A 1 70 ? 11.985 -3.706 -16.143 1.00 54.66 70 HIS A CA 1
ATOM 542 C C . HIS A 1 70 ? 12.556 -3.047 -17.409 1.00 54.66 70 HIS A C 1
ATOM 544 O O . HIS A 1 70 ? 12.038 -3.174 -18.514 1.00 54.66 70 HIS A O 1
ATOM 550 N N . PHE A 1 71 ? 13.655 -2.305 -17.243 1.00 50.53 71 PHE A N 1
ATOM 551 C CA . PHE A 1 71 ? 14.501 -1.904 -18.363 1.00 50.53 71 PHE A CA 1
ATOM 552 C C . PHE A 1 71 ? 15.181 -3.158 -18.934 1.00 50.53 71 PHE A C 1
ATOM 554 O O . PHE A 1 71 ? 16.251 -3.550 -18.483 1.00 50.53 71 PHE A O 1
ATOM 561 N N . ASP A 1 72 ? 14.514 -3.784 -19.902 1.00 49.91 72 ASP A N 1
ATOM 562 C CA . ASP A 1 72 ? 15.093 -4.485 -21.054 1.00 49.91 72 ASP A CA 1
ATOM 563 C C . ASP A 1 72 ? 16.342 -5.353 -20.762 1.00 49.91 72 ASP A C 1
ATOM 565 O O . ASP A 1 72 ? 17.474 -4.996 -21.098 1.00 49.91 72 ASP A O 1
ATOM 569 N N . ASP A 1 73 ? 16.142 -6.555 -20.205 1.00 47.56 73 ASP A N 1
ATOM 570 C CA . ASP A 1 73 ? 17.174 -7.613 -20.235 1.00 47.56 73 ASP A CA 1
ATOM 571 C C . ASP A 1 73 ? 17.395 -8.146 -21.681 1.00 47.56 73 ASP A C 1
ATOM 573 O O . ASP A 1 73 ? 18.369 -8.846 -21.967 1.00 47.56 73 ASP A O 1
ATOM 577 N N . ASP A 1 74 ? 16.551 -7.749 -22.645 1.00 49.06 74 ASP A N 1
ATOM 578 C CA . ASP A 1 74 ? 16.612 -8.164 -24.055 1.00 49.06 74 ASP A CA 1
ATOM 579 C C . ASP A 1 74 ? 17.488 -7.256 -24.953 1.00 49.06 74 ASP A C 1
ATOM 581 O O . ASP A 1 74 ? 17.866 -7.641 -26.069 1.00 49.06 74 ASP A O 1
ATOM 585 N N . ALA A 1 75 ? 17.938 -6.091 -24.471 1.00 49.97 75 ALA A N 1
ATOM 586 C CA . ALA A 1 75 ? 18.723 -5.142 -25.269 1.00 49.97 75 ALA A CA 1
ATOM 587 C C . ALA A 1 75 ? 20.214 -5.513 -25.463 1.00 49.97 75 ALA A C 1
ATOM 589 O O . ALA A 1 75 ? 20.935 -4.813 -26.180 1.00 49.97 75 ALA A O 1
ATOM 590 N N . THR A 1 76 ? 20.719 -6.620 -24.898 1.00 52.00 76 THR A N 1
ATOM 591 C CA . THR A 1 76 ? 22.148 -7.002 -25.032 1.00 52.00 76 THR A CA 1
ATOM 592 C C . THR A 1 76 ? 22.467 -8.012 -26.144 1.00 52.00 76 THR A C 1
ATOM 594 O O . THR A 1 76 ? 23.635 -8.356 -26.348 1.00 52.00 76 THR A O 1
ATOM 597 N N . LYS A 1 77 ? 21.497 -8.435 -26.970 1.00 55.12 77 LYS A N 1
ATOM 598 C CA . LYS A 1 77 ? 21.760 -9.317 -28.129 1.00 55.12 77 LYS A CA 1
ATOM 599 C C . LYS A 1 77 ? 21.283 -8.746 -29.465 1.00 55.12 77 LYS A C 1
ATOM 601 O O . LYS A 1 77 ? 20.434 -9.352 -30.104 1.00 55.12 77 LYS A O 1
ATOM 606 N N . LYS A 1 78 ? 21.881 -7.655 -29.964 1.00 54.44 78 LYS A N 1
ATOM 607 C CA . LYS A 1 78 ? 21.984 -7.368 -31.422 1.00 54.44 78 LYS A CA 1
ATOM 608 C C . LYS A 1 78 ? 22.865 -6.144 -31.698 1.00 54.44 78 LYS A C 1
ATOM 610 O O . LYS A 1 78 ? 22.391 -5.047 -31.948 1.00 54.44 78 LYS A O 1
ATOM 615 N N . GLY A 1 79 ? 24.179 -6.358 -31.705 1.00 48.59 79 GLY A N 1
ATOM 616 C CA . GLY A 1 79 ? 25.146 -5.309 -32.041 1.00 48.59 79 GLY A CA 1
ATOM 617 C C . GLY A 1 79 ? 26.468 -5.813 -32.617 1.00 48.59 79 GLY A C 1
ATOM 618 O O . GLY A 1 79 ? 27.490 -5.166 -32.443 1.00 48.59 79 GLY A O 1
ATOM 619 N N . LYS A 1 80 ? 26.492 -6.979 -33.280 1.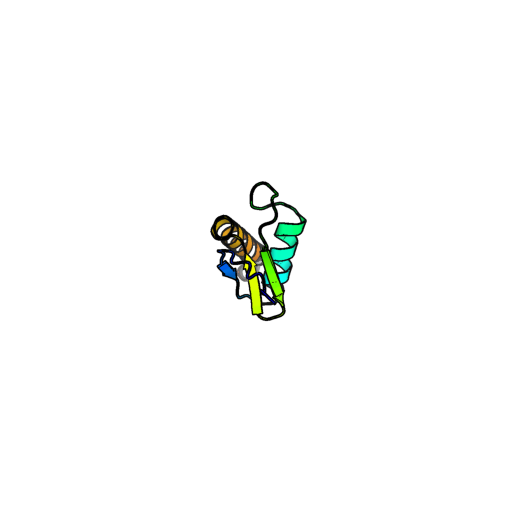00 52.69 80 LYS A N 1
ATOM 620 C CA . LYS A 1 80 ? 27.625 -7.397 -34.128 1.00 52.69 80 LYS A CA 1
ATOM 621 C C . LYS A 1 80 ? 27.189 -7.456 -35.593 1.00 52.69 80 LYS A C 1
ATOM 623 O O . LYS A 1 80 ? 26.737 -8.489 -36.071 1.00 52.69 80 LYS A O 1
ATOM 628 N N . LYS A 1 81 ? 27.372 -6.345 -36.298 1.00 47.72 81 LYS A N 1
ATOM 629 C CA . LYS A 1 81 ? 27.629 -6.263 -37.747 1.00 47.72 81 LYS A CA 1
ATOM 630 C C . LYS A 1 81 ? 28.740 -5.207 -37.850 1.00 47.72 81 LYS A C 1
ATOM 632 O O . LYS A 1 81 ? 28.481 -4.069 -37.498 1.00 47.72 81 LYS A O 1
ATOM 637 N N . LYS A 1 82 ? 30.042 -5.528 -37.942 1.00 52.97 82 LYS A N 1
ATOM 638 C CA . LYS A 1 82 ? 30.820 -6.077 -39.080 1.00 52.97 82 LYS A CA 1
ATOM 639 C C . LYS A 1 82 ? 30.253 -5.736 -40.463 1.00 52.97 82 LYS A C 1
ATOM 641 O O . LYS A 1 82 ? 29.043 -5.764 -40.629 1.00 52.97 82 LYS A O 1
ATOM 646 N N . TYR A 1 83 ? 31.181 -5.518 -41.402 1.00 48.94 83 TYR A N 1
ATOM 647 C CA . TYR A 1 83 ? 31.085 -4.923 -42.749 1.00 48.94 83 TYR A CA 1
ATOM 648 C C . TYR A 1 83 ? 31.160 -3.388 -42.715 1.00 48.94 83 TYR A C 1
ATOM 650 O O . TYR A 1 83 ? 30.291 -2.758 -42.131 1.00 48.94 83 TYR A O 1
ATOM 658 N N . GLY A 1 84 ? 32.168 -2.731 -43.281 1.00 42.94 84 GLY A N 1
ATOM 659 C CA . GLY A 1 84 ? 33.336 -3.155 -44.055 1.00 42.94 84 GLY A CA 1
ATOM 660 C C . GLY A 1 84 ? 34.132 -1.910 -44.434 1.00 42.94 84 GLY A C 1
ATOM 661 O O . GLY A 1 84 ? 33.527 -0.815 -44.394 1.00 42.94 84 GLY A O 1
#